Protein AF-A0A928VFX2-F1 (afdb_monomer)

Foldseek 3Di:
DDDDPLQVLLVVLVVVLCVVPVQKDWDFKDDDPQDIDTDIGGHDPVVVVVVVDPDDPDPDDDPPDDDDDDPPPSDPCVSVVVSQVSSQVVCVVVVNPVDDDDPDDDDDDQDDDVSVVVVNVCRVCCVVCQVVDPPPDDDPPPDD

Mean predicted aligned error: 11.27 Å

Secondary structure (DSSP, 8-state):
-PPPHHHHHHHHHHHHHHHH-TTEEEEEEEE-SS-EEEEEEE--HHHHHHTTS-------------SS-PPPTT-HHHHHHHHHHHHHHHHHTTT-TT----SS-------SHHHHHHHHHHHHHHHHHGGGSTT--PPP----

Sequence (144 aa):
MQYSAIGEIIADEWQRTAIVRPYVVLDEWVVMPNHFHAIVGIQNPVFDQFSRFPDDVETTQRVVSTGVSRLQPKSLGAIVGQFKSMCTKRIWAMDYHEFAWQSRFYDRIIPDRFAFDRIRQYIKTNPERWKTDKFFKMKPIQSN

Structure (mmCIF, N/CA/C/O backbone):
data_AF-A0A928VFX2-F1
#
_entry.id   AF-A0A928VFX2-F1
#
loop_
_atom_site.group_PDB
_atom_site.id
_atom_site.type_symbol
_atom_site.label_atom_id
_atom_site.label_alt_id
_atom_site.label_comp_id
_atom_site.label_asym_id
_atom_site.label_entity_id
_atom_site.label_seq_id
_atom_site.pdbx_PDB_ins_code
_atom_site.Cartn_x
_atom_site.Cartn_y
_atom_site.Cartn_z
_atom_site.occupancy
_atom_site.B_iso_or_equiv
_atom_site.auth_seq_id
_atom_site.auth_comp_id
_atom_site.auth_asym_id
_atom_site.auth_atom_id
_atom_site.pdbx_PDB_model_num
ATOM 1 N N . MET A 1 1 ? -5.427 -4.008 -18.178 1.00 53.94 1 MET A N 1
ATOM 2 C CA . MET A 1 1 ? -4.062 -3.484 -17.953 1.00 53.94 1 MET A CA 1
ATOM 3 C C . MET A 1 1 ? -3.198 -4.639 -17.496 1.00 53.94 1 MET A C 1
ATOM 5 O O . MET A 1 1 ? -3.666 -5.404 -16.668 1.00 53.94 1 MET A O 1
ATOM 9 N N . GLN A 1 2 ? -2.014 -4.806 -18.079 1.00 69.94 2 GLN A N 1
ATOM 10 C CA . GLN A 1 2 ? -1.056 -5.838 -17.679 1.00 69.94 2 GLN A CA 1
ATOM 11 C C . GLN A 1 2 ? -0.072 -5.208 -16.689 1.00 69.94 2 GLN A C 1
ATOM 13 O O . GLN A 1 2 ? 0.456 -4.129 -16.967 1.00 69.94 2 GLN A O 1
ATOM 18 N N . TYR A 1 3 ? 0.113 -5.823 -15.522 1.00 80.50 3 TYR A N 1
ATOM 19 C CA . TYR A 1 3 ? 1.106 -5.368 -14.552 1.00 80.50 3 TYR A CA 1
ATOM 20 C C . TYR A 1 3 ? 2.514 -5.770 -15.010 1.00 80.50 3 TYR A C 1
ATOM 22 O O . TYR A 1 3 ? 2.690 -6.719 -15.769 1.00 80.50 3 TYR A O 1
ATOM 30 N N . SER A 1 4 ? 3.527 -5.030 -14.557 1.00 90.31 4 SER A N 1
ATOM 31 C CA . SER A 1 4 ? 4.903 -5.533 -14.571 1.00 90.31 4 SER A CA 1
ATOM 32 C C . SER A 1 4 ? 5.078 -6.587 -13.474 1.00 90.31 4 SER A C 1
ATOM 34 O O . SER A 1 4 ? 4.286 -6.618 -12.534 1.00 90.31 4 SER A O 1
ATOM 36 N N . ALA A 1 5 ? 6.157 -7.373 -13.519 1.00 91.94 5 ALA A N 1
ATOM 37 C CA . ALA A 1 5 ? 6.480 -8.337 -12.458 1.00 91.94 5 ALA A CA 1
ATOM 38 C C . ALA A 1 5 ? 6.515 -7.689 -11.055 1.00 91.94 5 ALA A C 1
ATOM 40 O O . ALA A 1 5 ? 5.991 -8.233 -10.085 1.00 91.94 5 ALA A O 1
ATOM 41 N N . ILE A 1 6 ? 7.066 -6.472 -10.953 1.00 94.69 6 ILE A N 1
ATOM 42 C CA . ILE A 1 6 ? 7.049 -5.678 -9.714 1.00 94.69 6 ILE A CA 1
ATOM 43 C C . ILE A 1 6 ? 5.609 -5.343 -9.302 1.00 94.69 6 ILE A C 1
ATOM 45 O O . ILE A 1 6 ? 5.253 -5.456 -8.129 1.00 94.69 6 ILE A O 1
ATOM 49 N N . GLY A 1 7 ? 4.774 -4.929 -10.258 1.00 94.69 7 GLY A N 1
ATOM 50 C CA . GLY A 1 7 ? 3.379 -4.581 -10.001 1.00 94.69 7 GLY A CA 1
ATOM 51 C C . GLY A 1 7 ? 2.539 -5.767 -9.527 1.00 94.69 7 GLY A C 1
ATOM 52 O O . GLY A 1 7 ? 1.720 -5.596 -8.626 1.00 94.69 7 GLY A O 1
ATOM 53 N N . GLU A 1 8 ? 2.785 -6.961 -10.069 1.00 95.31 8 GLU A N 1
ATOM 54 C CA . GLU A 1 8 ? 2.147 -8.209 -9.630 1.00 95.31 8 GLU A CA 1
ATOM 55 C C . GLU A 1 8 ? 2.490 -8.521 -8.170 1.00 95.31 8 GLU A C 1
ATOM 57 O O . GLU A 1 8 ? 1.590 -8.757 -7.369 1.00 95.31 8 GLU A O 1
ATOM 62 N N . ILE A 1 9 ? 3.764 -8.403 -7.775 1.00 96.88 9 ILE A N 1
ATOM 63 C CA . ILE A 1 9 ? 4.167 -8.599 -6.372 1.00 96.88 9 ILE A CA 1
ATOM 64 C C . ILE A 1 9 ? 3.461 -7.610 -5.441 1.00 96.88 9 ILE A C 1
ATOM 66 O O . ILE A 1 9 ? 3.006 -7.994 -4.363 1.00 96.88 9 ILE A O 1
ATOM 70 N N . ILE A 1 10 ? 3.386 -6.335 -5.831 1.00 97.06 10 ILE A N 1
ATOM 71 C CA . ILE A 1 10 ? 2.724 -5.304 -5.022 1.00 97.06 10 ILE A CA 1
ATOM 72 C C . ILE A 1 10 ? 1.236 -5.639 -4.856 1.00 97.06 10 ILE A C 1
ATOM 74 O O . ILE A 1 10 ? 0.715 -5.546 -3.743 1.00 97.06 10 ILE A O 1
ATOM 78 N N . ALA A 1 11 ? 0.562 -6.051 -5.933 1.00 96.56 11 ALA A N 1
ATOM 79 C CA . ALA A 1 11 ? -0.841 -6.454 -5.898 1.00 96.56 11 ALA A CA 1
ATOM 80 C C . ALA A 1 11 ? -1.062 -7.685 -4.999 1.00 96.56 11 ALA A C 1
ATOM 82 O O . ALA A 1 11 ? -1.941 -7.660 -4.134 1.00 96.56 11 ALA A O 1
ATOM 83 N N . ASP A 1 12 ? -0.228 -8.716 -5.142 1.00 97.19 12 ASP A N 1
ATOM 84 C CA . ASP A 1 12 ? -0.277 -9.935 -4.331 1.00 97.19 12 ASP A CA 1
ATOM 85 C C . ASP A 1 12 ? -0.113 -9.637 -2.837 1.00 97.19 12 ASP A C 1
ATOM 87 O O . ASP A 1 12 ? -0.915 -10.067 -2.005 1.00 97.19 12 ASP A O 1
ATOM 91 N N . GLU A 1 13 ? 0.940 -8.901 -2.467 1.00 97.62 13 GLU A N 1
ATOM 92 C CA . GLU A 1 13 ? 1.229 -8.591 -1.064 1.00 97.62 13 GLU A CA 1
ATOM 93 C C . GLU A 1 13 ? 0.171 -7.663 -0.457 1.00 97.62 13 GLU A C 1
ATOM 95 O O . GLU A 1 13 ? -0.124 -7.744 0.744 1.00 97.62 13 GLU A O 1
ATOM 100 N N . TRP A 1 14 ? -0.450 -6.807 -1.274 1.00 97.38 14 TRP A N 1
ATOM 101 C CA . TRP A 1 14 ? -1.555 -5.984 -0.811 1.00 97.38 14 TRP A CA 1
ATOM 102 C C . TRP A 1 14 ? -2.766 -6.849 -0.479 1.00 97.38 14 TRP A C 1
ATOM 104 O O . TRP A 1 14 ?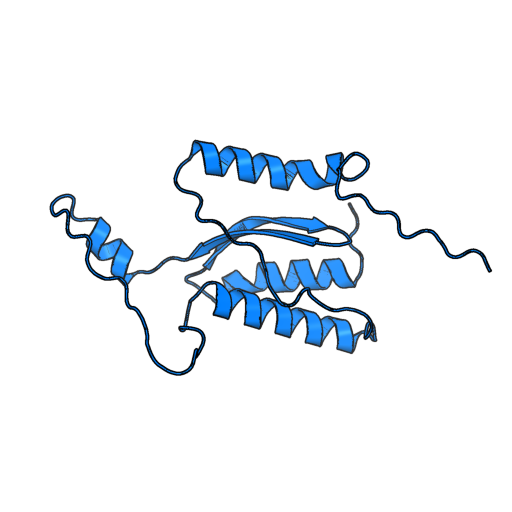 -3.274 -6.770 0.635 1.00 97.38 14 TRP A O 1
ATOM 114 N N . GLN A 1 15 ? -3.174 -7.756 -1.367 1.00 96.75 15 GLN A N 1
ATOM 115 C CA . GLN A 1 15 ? -4.284 -8.677 -1.092 1.00 96.75 15 GLN A CA 1
ATOM 116 C C . GLN A 1 15 ? -3.995 -9.579 0.116 1.00 96.75 15 GLN A C 1
ATOM 118 O O . GLN A 1 15 ? -4.839 -9.753 1.001 1.00 96.75 15 GLN A O 1
ATOM 123 N N . ARG A 1 16 ? -2.758 -10.077 0.226 1.00 96.31 16 ARG A N 1
ATOM 124 C CA . ARG A 1 16 ? -2.301 -10.882 1.365 1.00 96.31 16 ARG A CA 1
ATOM 125 C C . ARG A 1 16 ? -2.395 -10.139 2.697 1.00 96.31 16 ARG A C 1
ATOM 127 O O . ARG A 1 16 ? -2.533 -10.778 3.741 1.00 96.31 16 ARG A O 1
ATOM 134 N N . THR A 1 17 ? -2.356 -8.805 2.687 1.00 94.50 17 THR A N 1
ATOM 135 C CA . THR A 1 17 ? -2.440 -7.989 3.903 1.00 94.50 17 THR A CA 1
ATOM 136 C C . THR A 1 17 ? -3.713 -8.259 4.700 1.00 94.50 17 THR A C 1
ATOM 138 O O . THR A 1 17 ? -3.602 -8.363 5.921 1.00 94.50 17 THR A O 1
ATOM 141 N N . ALA A 1 18 ? -4.870 -8.434 4.051 1.00 91.81 18 ALA A N 1
ATOM 142 C CA . ALA A 1 18 ? -6.125 -8.774 4.735 1.00 91.81 18 ALA A CA 1
ATOM 143 C C . ALA A 1 18 ? -6.178 -10.231 5.211 1.00 91.81 18 ALA A C 1
ATOM 145 O O . ALA A 1 18 ? -6.737 -10.512 6.266 1.00 91.81 18 ALA A O 1
ATOM 146 N N . ILE A 1 19 ? -5.534 -11.153 4.489 1.00 92.31 19 ILE A N 1
ATOM 147 C CA . ILE A 1 19 ? -5.469 -12.570 4.881 1.00 92.31 19 ILE A CA 1
ATOM 148 C C . ILE A 1 19 ? -4.717 -12.721 6.208 1.00 92.31 19 ILE A C 1
ATOM 150 O O . ILE A 1 19 ? -5.153 -13.429 7.110 1.00 92.31 19 ILE A O 1
ATOM 154 N N . VAL A 1 20 ? -3.580 -12.034 6.344 1.00 93.12 20 VAL A N 1
ATOM 155 C CA . VAL A 1 20 ? -2.717 -12.156 7.532 1.00 93.12 20 VAL A CA 1
ATOM 156 C C . VAL A 1 20 ? -3.110 -11.204 8.665 1.00 93.12 20 VAL A C 1
ATOM 158 O O . VAL A 1 20 ? -2.549 -11.285 9.758 1.00 93.12 20 VAL A O 1
ATOM 161 N N . ARG A 1 21 ? -4.053 -10.281 8.428 1.00 91.25 21 ARG A N 1
ATOM 162 C CA . ARG A 1 21 ? -4.523 -9.298 9.417 1.00 91.25 21 ARG A CA 1
ATOM 163 C C . ARG A 1 21 ? -6.052 -9.256 9.407 1.00 91.25 21 ARG A C 1
ATOM 165 O O . ARG A 1 21 ? -6.618 -8.414 8.721 1.00 91.25 21 ARG A O 1
ATOM 172 N N . PRO A 1 22 ? -6.724 -10.079 10.232 1.00 89.25 22 PRO A N 1
ATOM 173 C CA . PRO A 1 22 ? -8.191 -10.151 10.264 1.00 89.25 22 PRO A CA 1
ATOM 174 C C . PRO A 1 22 ? -8.901 -8.827 10.597 1.00 89.25 22 PRO A C 1
ATOM 176 O O . PRO A 1 22 ? -10.085 -8.679 10.339 1.00 89.25 22 PRO A O 1
ATOM 179 N N . TYR A 1 23 ? -8.182 -7.865 11.181 1.00 89.38 23 TYR A N 1
ATOM 180 C CA . TYR A 1 23 ? -8.675 -6.523 11.508 1.00 89.38 23 TYR A CA 1
ATOM 181 C C . TYR A 1 23 ? -8.486 -5.505 10.368 1.00 89.38 23 TYR A C 1
ATOM 183 O O . TYR A 1 23 ? -8.731 -4.315 10.561 1.00 89.38 23 TYR A O 1
ATOM 191 N N . VAL A 1 24 ? -7.999 -5.941 9.205 1.00 93.94 24 VAL A N 1
ATOM 192 C CA . VAL A 1 24 ? -7.768 -5.100 8.031 1.00 93.94 24 VAL A CA 1
ATOM 193 C C . VAL A 1 24 ? -8.757 -5.471 6.936 1.00 93.94 24 VAL A C 1
ATOM 195 O O . VAL A 1 24 ? -8.793 -6.608 6.477 1.00 93.94 24 VAL A O 1
ATOM 198 N N . VAL A 1 25 ? -9.517 -4.479 6.481 1.00 94.31 25 VAL A N 1
ATOM 199 C CA . VAL A 1 25 ? -10.414 -4.585 5.328 1.00 94.31 25 VAL A CA 1
ATOM 200 C C . VAL A 1 25 ? -9.843 -3.747 4.194 1.00 94.31 25 VAL A C 1
ATOM 202 O O . VAL A 1 25 ? -9.520 -2.576 4.387 1.00 94.31 25 VAL A O 1
ATOM 205 N N . LEU A 1 26 ? -9.710 -4.340 3.011 1.00 95.88 26 LEU A N 1
ATOM 206 C CA . LEU A 1 26 ? -9.274 -3.628 1.810 1.00 95.88 26 LEU A CA 1
ATOM 207 C C . LEU A 1 26 ? -10.507 -3.152 1.043 1.00 95.88 26 LEU A C 1
ATOM 209 O O . LEU A 1 26 ? -11.443 -3.927 0.857 1.00 95.88 26 LEU A O 1
ATOM 213 N N . ASP A 1 27 ? -10.490 -1.903 0.588 1.00 95.06 27 ASP A N 1
ATOM 214 C CA . ASP A 1 27 ? -11.435 -1.402 -0.416 1.00 95.06 27 ASP A CA 1
ATOM 215 C C . ASP A 1 27 ? -10.646 -1.082 -1.700 1.00 95.06 27 ASP A C 1
ATOM 217 O O . ASP A 1 27 ? -9.681 -1.776 -1.996 1.00 95.06 27 ASP A O 1
ATOM 221 N N . GLU A 1 28 ? -11.025 -0.086 -2.491 1.00 95.69 28 GLU A N 1
ATOM 222 C CA . GLU A 1 28 ? -10.416 0.194 -3.791 1.00 95.69 28 GLU A CA 1
ATOM 223 C C . GLU A 1 28 ? -8.915 0.510 -3.692 1.00 95.69 28 GLU A C 1
ATOM 225 O O . GLU A 1 28 ? -8.471 1.308 -2.860 1.00 95.69 28 GLU A O 1
ATOM 230 N N . TRP A 1 29 ? -8.126 -0.099 -4.577 1.00 96.38 29 TRP A N 1
ATOM 231 C CA . TRP A 1 29 ? -6.685 0.101 -4.676 1.00 96.38 29 TRP A CA 1
ATOM 232 C C . TRP A 1 29 ? -6.212 -0.002 -6.124 1.00 96.38 29 TRP A C 1
ATOM 234 O O . TRP A 1 29 ? -6.871 -0.590 -6.977 1.00 96.38 29 TRP A O 1
ATOM 244 N N . VAL A 1 30 ? -5.049 0.579 -6.401 1.00 93.44 30 VAL A N 1
ATOM 245 C CA . VAL A 1 30 ? -4.434 0.584 -7.726 1.00 93.44 30 VAL A CA 1
ATOM 246 C C . VAL A 1 30 ? -2.915 0.604 -7.610 1.00 93.44 30 VAL A C 1
ATOM 248 O O . VAL A 1 30 ? -2.338 1.350 -6.813 1.00 93.44 30 VAL A O 1
ATOM 251 N N . VAL A 1 31 ? -2.266 -0.211 -8.440 1.00 93.00 31 VAL A N 1
ATOM 252 C CA . VAL A 1 31 ? -0.818 -0.182 -8.657 1.00 93.00 31 VAL A CA 1
ATOM 253 C C . VAL A 1 31 ? -0.545 0.575 -9.951 1.00 93.00 31 VAL A C 1
ATOM 255 O O . VAL A 1 31 ? -1.003 0.171 -11.019 1.00 93.00 31 VAL A O 1
ATOM 258 N N . MET A 1 32 ? 0.207 1.665 -9.849 1.00 88.75 32 MET A N 1
ATOM 259 C CA . MET A 1 32 ? 0.646 2.495 -10.967 1.00 88.75 32 MET A CA 1
ATOM 260 C C . MET A 1 32 ? 2.173 2.399 -11.106 1.00 88.75 32 MET A C 1
ATOM 262 O O . MET A 1 32 ? 2.853 2.055 -10.138 1.00 88.75 32 MET A O 1
ATOM 266 N N . PRO A 1 33 ? 2.762 2.735 -12.270 1.00 84.12 33 PRO A N 1
ATOM 267 C CA . PRO A 1 33 ? 4.201 2.561 -12.493 1.00 84.12 33 PRO A CA 1
ATOM 268 C C . PRO A 1 33 ? 5.116 3.263 -11.479 1.00 84.12 33 PRO A C 1
ATOM 270 O O . PRO A 1 33 ? 6.246 2.830 -11.280 1.00 84.12 33 PRO A O 1
ATOM 273 N N . ASN A 1 34 ? 4.661 4.354 -10.853 1.00 84.94 34 ASN A N 1
ATOM 274 C CA . ASN A 1 34 ? 5.457 5.120 -9.890 1.00 84.94 34 ASN A CA 1
ATOM 275 C C . ASN A 1 34 ? 4.816 5.273 -8.502 1.00 84.94 34 ASN A C 1
ATOM 277 O O . ASN A 1 34 ? 5.446 5.851 -7.616 1.00 84.94 34 ASN A O 1
ATOM 281 N N . HIS A 1 35 ? 3.586 4.799 -8.296 1.00 88.06 35 HIS A N 1
ATOM 282 C CA . HIS A 1 35 ? 2.897 4.944 -7.019 1.00 88.06 35 HIS A CA 1
ATOM 283 C C . HIS A 1 35 ? 1.840 3.860 -6.809 1.00 88.06 35 HIS A C 1
ATOM 285 O O . HIS A 1 35 ? 1.423 3.161 -7.726 1.00 88.06 35 HIS A O 1
ATOM 291 N N . PHE A 1 36 ? 1.397 3.743 -5.566 1.00 93.62 36 PHE A N 1
ATOM 292 C CA . PHE A 1 36 ? 0.351 2.831 -5.141 1.00 93.62 36 PHE A CA 1
ATOM 293 C C . PHE A 1 36 ? -0.673 3.624 -4.327 1.00 93.62 36 PHE A C 1
ATOM 295 O O . PHE A 1 36 ? -0.289 4.367 -3.420 1.00 93.62 36 PHE A O 1
ATOM 302 N N . HIS A 1 37 ? -1.956 3.481 -4.652 1.00 94.12 37 HIS A N 1
ATOM 303 C CA . HIS A 1 37 ? -3.052 4.057 -3.874 1.00 94.12 37 HIS A CA 1
ATOM 304 C C . HIS A 1 37 ? -3.963 2.950 -3.371 1.00 94.12 37 HIS A C 1
ATOM 306 O O . HIS A 1 37 ? -4.254 2.010 -4.103 1.00 94.12 37 HIS A O 1
ATOM 312 N N . ALA A 1 38 ? -4.443 3.090 -2.140 1.00 95.81 38 ALA A N 1
ATOM 313 C CA . ALA A 1 38 ? -5.415 2.177 -1.572 1.00 95.81 38 ALA A CA 1
ATOM 314 C C . ALA A 1 38 ? -6.272 2.855 -0.512 1.00 95.81 38 ALA A C 1
ATOM 316 O O . ALA A 1 38 ? -5.813 3.749 0.204 1.00 95.81 38 ALA A O 1
ATOM 317 N N . ILE A 1 39 ? -7.500 2.371 -0.388 1.00 95.62 39 ILE A N 1
ATOM 318 C CA . ILE A 1 39 ? -8.360 2.594 0.764 1.00 95.62 39 ILE A CA 1
ATOM 319 C C . ILE A 1 39 ? -8.262 1.359 1.661 1.00 95.62 39 ILE A C 1
ATOM 321 O O . ILE A 1 39 ? -8.409 0.223 1.205 1.00 95.62 39 ILE A O 1
ATOM 325 N N . VAL A 1 40 ? -8.006 1.584 2.949 1.00 95.38 40 VAL A N 1
ATOM 326 C CA . VAL A 1 40 ? -7.914 0.522 3.953 1.00 95.38 40 VAL A CA 1
ATOM 327 C C . VAL A 1 40 ? -8.740 0.882 5.183 1.00 95.38 40 VAL A C 1
ATOM 329 O O . VAL A 1 40 ? -8.629 1.982 5.722 1.00 95.38 40 VAL A O 1
ATOM 332 N N . GLY A 1 41 ? -9.568 -0.060 5.624 1.00 94.06 41 GLY A N 1
ATOM 333 C CA . GLY A 1 41 ? -10.270 -0.018 6.898 1.00 94.06 41 GLY A CA 1
ATOM 334 C C . GLY A 1 41 ? -9.486 -0.786 7.957 1.00 94.06 41 GLY A C 1
ATOM 335 O O . GLY A 1 41 ? -9.072 -1.921 7.724 1.00 94.06 41 GLY A O 1
ATOM 336 N N . ILE A 1 42 ? -9.288 -0.178 9.126 1.00 91.88 42 ILE A N 1
ATOM 337 C CA . ILE A 1 42 ? -8.674 -0.827 10.290 1.00 91.88 42 ILE A CA 1
ATOM 338 C C . ILE A 1 42 ? -9.744 -0.921 11.370 1.00 91.88 42 ILE A C 1
ATOM 340 O O . ILE A 1 42 ? -10.145 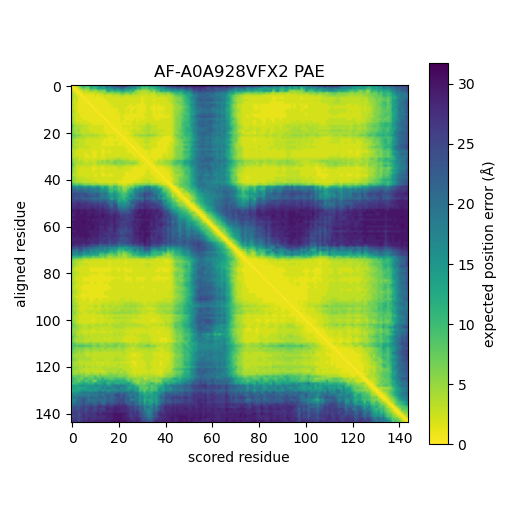0.089 11.945 1.00 91.88 42 ILE A O 1
ATOM 344 N N . GLN A 1 43 ? -10.215 -2.133 11.630 1.00 86.81 43 GLN A N 1
ATOM 345 C CA . GLN A 1 43 ? -11.233 -2.392 12.637 1.00 86.81 43 GLN A CA 1
ATOM 346 C C . GLN A 1 43 ? -10.569 -2.554 14.000 1.00 86.81 43 GLN A C 1
ATOM 348 O O . GLN A 1 43 ? -9.667 -3.376 14.176 1.00 86.81 43 GLN A O 1
ATOM 353 N N . ASN A 1 44 ? -11.017 -1.782 14.987 1.00 73.44 44 ASN A N 1
ATOM 354 C CA . ASN A 1 44 ? -10.624 -1.999 16.370 1.00 73.44 44 ASN A CA 1
ATOM 355 C C . ASN A 1 44 ? -11.830 -2.541 17.148 1.00 73.44 44 ASN A C 1
ATOM 357 O O . ASN A 1 44 ? -12.716 -1.754 17.480 1.00 73.44 44 ASN A O 1
ATOM 361 N N . PRO A 1 45 ? -11.873 -3.851 17.455 1.00 58.47 45 PRO A N 1
ATOM 362 C CA . PRO A 1 45 ? -13.036 -4.453 18.102 1.00 58.47 45 PRO A CA 1
ATOM 363 C C . PRO A 1 45 ? -13.324 -3.853 19.483 1.00 58.47 45 PRO A C 1
ATOM 365 O O . PRO A 1 45 ? -14.468 -3.878 19.918 1.00 58.47 45 PRO A O 1
ATOM 368 N N . VAL A 1 46 ? -12.317 -3.274 20.152 1.00 56.91 46 VAL A N 1
ATOM 369 C CA . VAL A 1 46 ? -12.513 -2.611 21.449 1.00 56.91 46 VAL A CA 1
ATOM 370 C C . VAL A 1 46 ? -13.293 -1.306 21.273 1.00 56.91 46 VAL A C 1
ATOM 372 O O . VAL A 1 46 ? -14.281 -1.104 21.961 1.00 56.91 46 VAL A O 1
ATOM 375 N N . PHE A 1 47 ? -12.918 -0.447 20.319 1.00 58.38 47 PHE A N 1
ATOM 376 C CA . PHE A 1 47 ? -13.621 0.827 20.086 1.00 58.38 47 PHE A CA 1
ATOM 377 C C . PHE A 1 47 ? -15.013 0.630 19.475 1.00 58.38 47 PHE A C 1
ATOM 379 O O . PHE A 1 47 ? -15.941 1.341 19.844 1.00 58.38 47 PHE A O 1
ATOM 386 N N . ASP A 1 48 ? -15.176 -0.359 18.594 1.0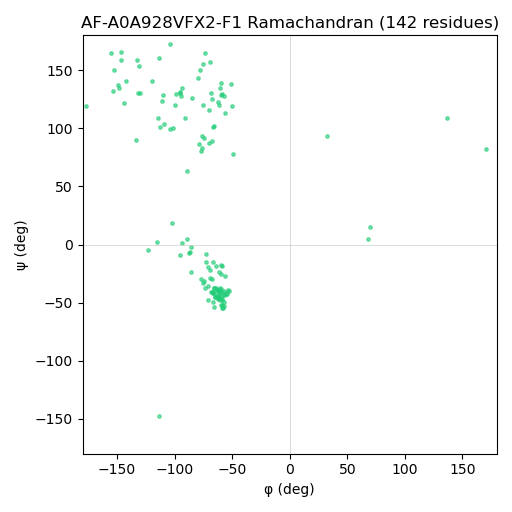0 56.62 48 ASP A N 1
ATOM 387 C CA . ASP A 1 48 ? -16.454 -0.620 17.919 1.00 56.62 48 ASP A CA 1
ATOM 388 C C . ASP A 1 48 ? -17.533 -1.159 18.885 1.00 56.62 48 ASP A C 1
ATOM 390 O O . ASP A 1 48 ? -18.729 -1.004 18.647 1.00 56.62 48 ASP A O 1
ATOM 394 N N . GLN A 1 49 ? -17.128 -1.741 20.024 1.00 51.28 49 GLN A N 1
ATOM 395 C CA . GLN A 1 49 ? -18.041 -2.093 21.119 1.00 51.28 49 GLN A CA 1
ATOM 396 C C . GLN A 1 49 ? -18.521 -0.870 21.912 1.00 51.28 49 GLN A C 1
ATOM 398 O O . GLN A 1 49 ? -19.693 -0.821 22.278 1.00 51.28 49 GLN A O 1
ATOM 403 N N . PHE A 1 50 ? -17.658 0.127 22.140 1.00 50.44 50 PHE A N 1
ATOM 404 C CA . PHE A 1 50 ? -18.030 1.354 22.858 1.00 50.44 50 PHE A CA 1
ATOM 405 C C . PHE A 1 50 ? -18.846 2.325 21.991 1.00 50.44 50 PHE A C 1
ATOM 407 O O . PHE A 1 50 ? -19.723 3.004 22.509 1.00 50.44 50 PHE A O 1
ATOM 414 N N . SER A 1 51 ? -18.651 2.347 20.666 1.00 53.34 51 SER A N 1
ATOM 415 C CA . SER A 1 51 ? -19.446 3.185 19.747 1.00 53.34 51 SER A CA 1
ATOM 416 C C . SER A 1 51 ? -20.889 2.703 19.520 1.00 53.34 51 SER A C 1
ATOM 418 O O . SER A 1 51 ? -21.670 3.405 18.882 1.00 53.34 51 SER A O 1
ATOM 420 N N . ARG A 1 52 ? -21.264 1.515 20.019 1.00 46.47 52 ARG A N 1
ATOM 421 C CA . ARG A 1 52 ? -22.635 0.970 19.932 1.00 46.47 52 ARG A CA 1
ATOM 422 C C . ARG A 1 52 ? -23.565 1.431 21.057 1.00 46.47 52 ARG A C 1
ATOM 424 O O . ARG A 1 52 ? -24.743 1.083 21.022 1.00 46.47 52 ARG A O 1
ATOM 431 N N . PHE A 1 53 ? -23.064 2.212 22.010 1.00 46.72 53 PHE A N 1
ATOM 432 C CA . PHE A 1 53 ? -23.874 2.890 23.016 1.00 46.72 53 PHE A CA 1
ATOM 433 C C . PHE A 1 53 ? -23.965 4.373 22.633 1.00 46.72 53 PHE A C 1
ATOM 435 O O . PHE A 1 53 ? -23.004 5.115 22.838 1.00 46.72 53 PHE A O 1
ATOM 442 N N . PRO A 1 54 ? -25.065 4.814 21.999 1.00 47.41 54 PRO A N 1
ATOM 443 C CA . PRO A 1 54 ? -25.274 6.221 21.720 1.00 47.41 54 PRO A CA 1
ATOM 444 C C . PRO A 1 54 ? -25.757 6.862 23.015 1.00 47.41 54 PRO A C 1
ATOM 446 O O . PRO A 1 54 ? -26.950 6.845 23.262 1.00 47.41 54 PRO A O 1
ATOM 449 N N . ASP A 1 55 ? -24.826 7.279 23.868 1.00 45.78 55 ASP A N 1
ATOM 450 C CA . ASP A 1 55 ? -24.978 8.342 24.871 1.00 45.78 55 ASP A CA 1
ATOM 451 C C . ASP A 1 55 ? -23.736 8.315 25.768 1.00 45.78 55 ASP A C 1
ATOM 453 O O . ASP A 1 55 ? -23.710 7.662 26.801 1.00 45.78 55 ASP A O 1
ATOM 457 N N . ASP A 1 56 ? -22.656 8.938 25.298 1.00 41.62 56 ASP A N 1
ATOM 458 C CA . ASP A 1 56 ? -21.849 9.843 26.120 1.00 41.62 56 ASP A CA 1
ATOM 459 C C . ASP A 1 56 ? -20.735 10.445 25.263 1.00 41.62 56 ASP A C 1
ATOM 461 O O . ASP A 1 56 ? -19.888 9.770 24.671 1.00 41.62 56 ASP A O 1
ATOM 465 N N . VAL A 1 57 ? -20.772 11.770 25.153 1.00 50.38 57 VAL A N 1
ATOM 466 C CA . VAL A 1 57 ? -19.771 12.567 24.453 1.00 50.38 57 VAL A CA 1
ATOM 467 C C . VAL A 1 57 ? -18.545 12.661 25.356 1.00 50.38 57 VAL A C 1
ATOM 469 O O . VAL A 1 57 ? -18.342 13.673 26.019 1.00 50.38 57 VAL A O 1
ATOM 472 N N . GLU A 1 58 ? -17.707 11.626 25.381 1.00 38.25 58 GLU A N 1
ATOM 473 C CA . GLU A 1 58 ? -16.398 11.710 26.029 1.00 38.25 58 GLU A CA 1
ATOM 474 C C . GLU A 1 58 ? -15.268 11.613 24.996 1.00 38.25 58 GLU A C 1
ATOM 476 O O . GLU A 1 58 ? -14.908 10.562 24.470 1.00 38.25 58 GLU A O 1
ATOM 481 N N . THR A 1 59 ? -14.704 12.779 24.665 1.00 45.66 59 THR A N 1
ATOM 482 C CA . THR A 1 59 ? -13.431 12.885 23.945 1.00 45.66 59 THR A CA 1
ATOM 483 C C . THR A 1 59 ? -12.296 12.578 24.923 1.00 45.66 59 THR A C 1
ATOM 485 O O . THR A 1 59 ? -11.667 13.475 25.477 1.00 45.66 59 THR A O 1
ATOM 488 N N . THR A 1 60 ? -12.014 11.299 25.131 1.00 42.28 60 THR A N 1
ATOM 489 C CA . THR A 1 60 ? -10.898 10.789 25.942 1.00 42.28 60 THR A CA 1
ATOM 490 C C . THR A 1 60 ? -10.397 9.520 25.232 1.00 42.28 60 THR A C 1
ATOM 492 O O . THR A 1 60 ? -11.158 8.618 24.937 1.00 42.28 60 THR A O 1
ATOM 495 N N . GLN A 1 61 ? -9.151 9.344 24.799 1.00 37.53 61 GLN A N 1
ATOM 496 C CA . GLN A 1 61 ? -7.875 9.948 25.141 1.00 37.53 61 GLN A CA 1
ATOM 497 C C . GLN A 1 61 ? -6.990 9.961 23.883 1.00 37.53 61 GLN A C 1
ATOM 499 O O . GLN A 1 61 ? -6.820 8.941 23.210 1.00 37.53 61 GLN A O 1
ATOM 504 N N . ARG A 1 62 ? -6.320 11.085 23.604 1.00 37.56 62 ARG A N 1
ATOM 505 C CA . ARG A 1 62 ? -5.069 11.036 22.837 1.00 37.56 62 ARG A CA 1
ATOM 506 C C . ARG A 1 62 ? -4.055 10.287 23.695 1.00 37.56 62 ARG A C 1
ATOM 508 O O . ARG A 1 62 ? -3.484 10.868 24.613 1.00 37.56 62 ARG A O 1
ATOM 515 N N . VAL A 1 63 ? -3.812 9.016 23.390 1.00 36.03 63 VAL A N 1
ATOM 516 C CA . VAL A 1 63 ? -2.642 8.304 23.910 1.00 36.03 63 VAL A CA 1
ATOM 517 C C . VAL A 1 63 ? -1.416 8.902 23.223 1.00 36.03 63 VAL A C 1
ATOM 519 O O . VAL A 1 63 ? -0.988 8.467 22.154 1.00 36.03 63 VAL A O 1
ATOM 522 N N . VAL A 1 64 ? -0.878 9.971 23.808 1.00 37.22 64 VAL A N 1
ATOM 523 C CA . VAL A 1 64 ? 0.436 10.501 23.449 1.00 37.22 64 VAL A CA 1
ATOM 524 C C . VAL A 1 64 ? 1.454 9.558 24.077 1.00 37.22 64 VAL A C 1
ATOM 526 O O . VAL A 1 64 ? 1.796 9.685 25.247 1.00 37.22 64 VAL A O 1
ATOM 529 N N . SER A 1 65 ? 1.908 8.562 23.318 1.00 38.88 65 SER A N 1
ATOM 530 C CA . SER A 1 65 ? 2.992 7.694 23.775 1.00 38.88 65 SER A CA 1
ATOM 531 C C . SER A 1 65 ? 4.310 8.466 23.680 1.00 38.88 65 SER A C 1
ATOM 533 O O . SER A 1 65 ? 4.972 8.474 22.643 1.00 38.88 65 SER A O 1
ATOM 535 N N . THR A 1 66 ? 4.693 9.142 24.761 1.00 41.03 66 THR A N 1
ATOM 536 C CA . THR A 1 66 ? 6.070 9.589 24.983 1.00 41.03 66 THR A CA 1
ATOM 537 C C . THR A 1 66 ? 6.945 8.368 25.254 1.00 41.03 66 THR A C 1
ATOM 539 O O . THR A 1 66 ? 6.758 7.685 26.257 1.00 41.03 66 THR A O 1
ATOM 542 N N . GLY A 1 67 ? 7.900 8.092 24.365 1.00 38.00 67 GLY A N 1
ATOM 543 C CA . GLY A 1 67 ? 8.941 7.083 24.580 1.00 38.00 67 GLY A CA 1
ATOM 544 C C . GLY A 1 67 ? 9.186 6.224 23.345 1.00 38.00 67 GLY A C 1
ATOM 545 O O . GLY A 1 67 ? 8.333 5.425 22.985 1.00 38.00 67 GLY A O 1
ATOM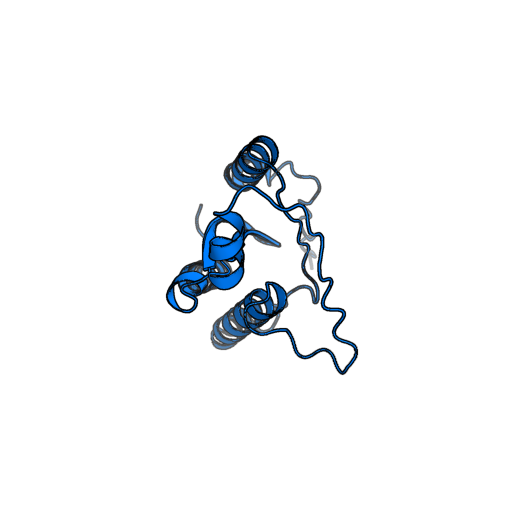 546 N N . VAL A 1 68 ? 10.346 6.432 22.705 1.00 41.81 68 VAL A N 1
ATOM 547 C CA . VAL A 1 68 ? 10.977 5.620 21.641 1.00 41.81 68 VAL A CA 1
ATOM 548 C C . VAL A 1 68 ? 9.971 4.931 20.710 1.00 41.81 68 VAL A C 1
ATOM 550 O O . VAL A 1 68 ? 9.522 3.829 21.005 1.00 41.81 68 VAL A O 1
ATOM 553 N N . SER A 1 69 ? 9.641 5.589 19.590 1.00 47.09 69 SER A N 1
ATOM 554 C CA . SER A 1 69 ? 8.617 5.211 18.595 1.00 47.09 69 SER A CA 1
ATOM 555 C C . SER A 1 69 ? 8.710 3.751 18.121 1.00 47.09 69 SER A C 1
ATOM 557 O O . SER A 1 69 ? 9.204 3.440 17.037 1.00 47.09 69 SER A O 1
ATOM 559 N N . ARG A 1 70 ? 8.221 2.822 18.941 1.00 56.47 70 ARG A N 1
ATOM 560 C CA . ARG A 1 70 ? 7.836 1.487 18.509 1.00 56.47 70 ARG A CA 1
ATOM 561 C C . ARG A 1 70 ? 6.511 1.676 17.793 1.00 56.47 70 ARG A C 1
ATOM 563 O O . ARG A 1 70 ? 5.562 2.198 18.379 1.00 56.47 70 ARG A O 1
ATOM 570 N N . LEU A 1 71 ? 6.465 1.302 16.514 1.00 58.94 71 LEU A N 1
ATOM 571 C CA . LEU A 1 71 ? 5.220 1.289 15.752 1.00 58.94 71 LEU A CA 1
ATOM 572 C C . LEU A 1 71 ? 4.175 0.539 16.575 1.00 58.94 71 LEU A C 1
ATOM 574 O O . LEU A 1 71 ? 4.376 -0.626 16.919 1.00 58.94 71 LEU A O 1
ATOM 578 N N . GLN A 1 72 ? 3.088 1.228 16.917 1.00 68.75 72 GLN A N 1
ATOM 579 C CA . GLN A 1 72 ? 2.036 0.634 17.730 1.00 68.75 72 GLN A CA 1
ATOM 580 C C . GLN A 1 72 ? 1.499 -0.600 16.991 1.00 68.75 72 GLN A C 1
ATOM 582 O O . GLN A 1 72 ? 1.204 -0.498 15.788 1.00 68.75 72 GLN A O 1
ATOM 587 N N . PRO A 1 73 ? 1.399 -1.771 17.647 1.00 67.19 73 PRO A N 1
ATOM 588 C CA . PRO A 1 73 ? 0.817 -2.953 17.030 1.00 67.19 73 PRO A CA 1
ATOM 589 C C . PRO A 1 73 ? -0.552 -2.619 16.432 1.00 67.19 73 PRO A C 1
ATOM 591 O O . PRO A 1 73 ? -1.334 -1.892 17.038 1.00 67.19 73 PRO A O 1
ATOM 594 N N . LYS A 1 74 ? -0.834 -3.138 15.231 1.00 81.88 74 LYS A N 1
ATOM 595 C CA . LYS A 1 74 ? -2.080 -2.892 14.474 1.00 81.88 74 LYS A CA 1
ATOM 596 C C . LYS A 1 74 ? -2.284 -1.457 13.952 1.00 81.88 74 LYS A C 1
ATOM 598 O O . LYS A 1 74 ? -3.314 -1.188 13.343 1.00 81.88 74 LYS A O 1
ATOM 603 N N . SER A 1 75 ? -1.319 -0.548 14.119 1.00 88.88 75 SER A N 1
ATOM 604 C CA . SER A 1 75 ? -1.373 0.782 13.490 1.00 88.88 75 SER A CA 1
ATOM 605 C C . SER A 1 75 ? -1.208 0.722 11.967 1.00 88.88 75 SER A C 1
ATOM 607 O O . SER A 1 75 ? -0.568 -0.190 11.434 1.00 88.88 75 SER A O 1
ATOM 609 N N . LEU A 1 76 ? -1.699 1.753 11.265 1.00 91.69 76 LEU A N 1
ATOM 610 C CA . LEU A 1 76 ? -1.489 1.916 9.822 1.00 91.69 76 LEU A CA 1
ATOM 611 C C . LEU A 1 76 ? 0.003 1.872 9.454 1.00 91.69 76 LEU A C 1
ATOM 613 O O . LEU A 1 76 ? 0.390 1.179 8.516 1.00 91.69 76 LEU A O 1
ATOM 617 N N . GLY A 1 77 ? 0.859 2.537 10.237 1.00 91.88 77 GLY A N 1
ATOM 618 C CA . GLY A 1 77 ? 2.307 2.525 10.020 1.00 91.88 77 GLY A CA 1
ATOM 619 C C . GLY A 1 77 ? 2.924 1.127 10.130 1.00 91.88 77 GLY A C 1
ATOM 620 O O . GLY A 1 77 ? 3.764 0.765 9.308 1.00 91.88 77 GLY A O 1
ATOM 621 N N . ALA A 1 78 ? 2.477 0.308 11.089 1.00 90.69 78 ALA A N 1
ATOM 622 C CA . ALA A 1 78 ? 2.929 -1.079 11.219 1.00 90.69 78 ALA A CA 1
ATOM 623 C C . ALA A 1 78 ? 2.495 -1.950 10.028 1.00 90.69 78 ALA A C 1
ATOM 625 O O . ALA A 1 78 ? 3.266 -2.806 9.588 1.00 90.69 78 ALA A O 1
ATOM 626 N N . ILE A 1 79 ? 1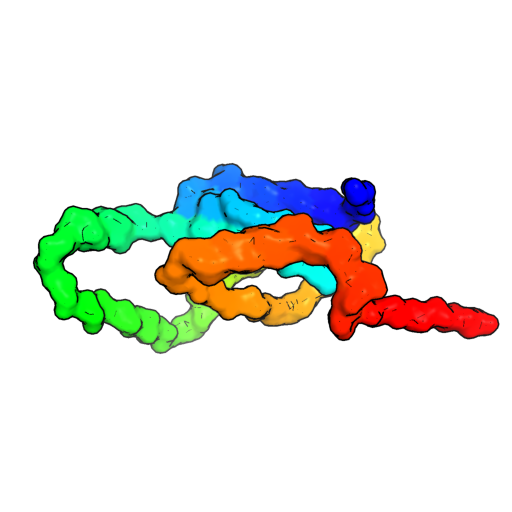.285 -1.731 9.505 1.00 94.19 79 ILE A N 1
ATOM 627 C CA . ILE A 1 79 ? 0.764 -2.433 8.324 1.00 94.19 79 ILE A CA 1
ATOM 628 C C . ILE A 1 79 ? 1.582 -2.052 7.086 1.00 94.19 79 ILE A C 1
ATOM 630 O O . ILE A 1 79 ? 2.137 -2.932 6.429 1.00 94.19 79 ILE A O 1
ATOM 634 N N . VAL A 1 80 ? 1.719 -0.751 6.808 1.00 95.75 80 VAL A N 1
ATOM 635 C CA . VAL A 1 80 ? 2.448 -0.241 5.634 1.00 95.75 80 VAL A CA 1
ATOM 636 C C . VAL A 1 80 ? 3.929 -0.616 5.692 1.00 95.75 80 VAL A C 1
ATOM 638 O O . VAL A 1 80 ? 4.502 -0.987 4.672 1.00 95.75 80 VAL A O 1
ATOM 641 N N . GLY A 1 81 ? 4.551 -0.570 6.873 1.00 94.69 81 GLY A N 1
ATOM 642 C CA . GLY A 1 81 ? 5.946 -0.975 7.053 1.00 94.69 81 GLY A CA 1
ATOM 643 C C . GLY A 1 81 ? 6.182 -2.444 6.694 1.00 94.69 81 GLY A C 1
ATOM 644 O O . GLY A 1 81 ? 7.090 -2.754 5.923 1.00 94.69 81 GLY A O 1
ATOM 645 N N . GLN A 1 82 ? 5.331 -3.346 7.191 1.00 94.75 82 GLN A N 1
ATOM 646 C CA . GLN A 1 82 ? 5.416 -4.772 6.859 1.00 94.75 82 GLN A CA 1
ATOM 647 C C . GLN A 1 82 ? 5.115 -5.036 5.382 1.00 94.75 82 GLN A C 1
ATOM 649 O O . GLN A 1 82 ? 5.835 -5.800 4.747 1.00 94.75 82 GLN A O 1
ATOM 654 N N . PHE A 1 83 ? 4.094 -4.380 4.827 1.00 97.25 83 PHE A N 1
ATOM 655 C CA . PHE A 1 83 ? 3.753 -4.473 3.408 1.00 97.25 83 PHE A CA 1
ATOM 656 C C . PHE A 1 83 ? 4.933 -4.069 2.511 1.00 97.25 83 PHE A C 1
ATOM 658 O O . PHE A 1 83 ? 5.369 -4.861 1.675 1.00 97.25 83 PHE A O 1
ATOM 665 N N . LYS A 1 84 ? 5.520 -2.883 2.740 1.00 96.69 84 LYS A N 1
ATOM 666 C CA . LYS A 1 84 ? 6.694 -2.408 1.992 1.00 96.69 84 LYS A CA 1
ATOM 667 C C . LYS A 1 84 ? 7.873 -3.374 2.122 1.00 96.69 84 LYS A C 1
ATOM 669 O O . LYS A 1 84 ? 8.508 -3.681 1.118 1.00 96.69 84 LYS A O 1
ATOM 674 N N . SER A 1 85 ? 8.128 -3.881 3.331 1.00 97.06 85 SER A N 1
ATOM 675 C CA . SER A 1 85 ? 9.213 -4.831 3.602 1.00 97.06 85 SER A CA 1
ATOM 676 C C . SER A 1 85 ? 9.046 -6.150 2.839 1.00 97.06 85 SER A C 1
ATOM 678 O O . SER A 1 85 ? 10.001 -6.608 2.211 1.00 97.06 85 SER A O 1
ATOM 680 N N . MET A 1 86 ? 7.845 -6.740 2.839 1.00 97.38 86 MET A N 1
ATOM 681 C CA . MET A 1 86 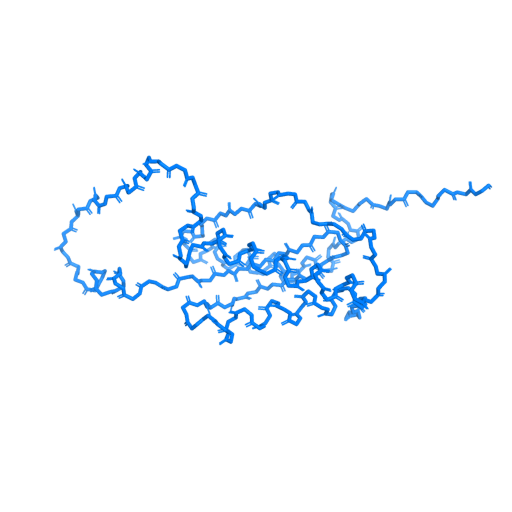? 7.581 -7.986 2.108 1.00 97.38 86 MET A CA 1
ATOM 682 C C . MET A 1 86 ? 7.677 -7.792 0.594 1.00 97.38 86 MET A C 1
ATOM 684 O O . MET A 1 86 ? 8.290 -8.622 -0.079 1.00 97.38 86 MET A O 1
ATOM 688 N N . CYS A 1 87 ? 7.164 -6.670 0.074 1.00 97.38 87 CYS A N 1
ATOM 689 C CA . CYS A 1 87 ? 7.324 -6.313 -1.335 1.00 97.38 87 CYS A CA 1
ATOM 690 C C . CYS A 1 87 ? 8.806 -6.219 -1.705 1.00 97.38 87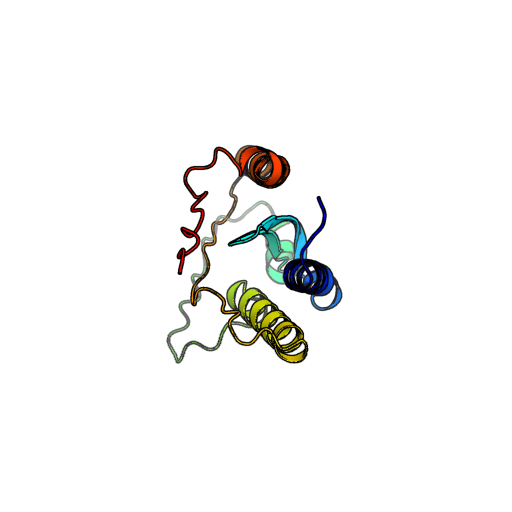 CYS A C 1
ATOM 692 O O . CYS A 1 87 ? 9.251 -6.923 -2.604 1.00 97.38 87 CYS A O 1
ATOM 694 N N . THR A 1 88 ? 9.587 -5.408 -0.982 1.00 97.69 88 THR A N 1
ATOM 695 C CA . THR A 1 88 ? 11.024 -5.233 -1.246 1.00 97.69 88 THR A CA 1
ATOM 696 C C . THR A 1 88 ? 11.760 -6.568 -1.220 1.00 97.69 88 THR A C 1
ATOM 698 O O . THR A 1 88 ? 12.531 -6.848 -2.129 1.00 97.69 88 THR A O 1
ATOM 701 N N . LYS A 1 89 ? 11.469 -7.434 -0.241 1.00 97.69 89 LYS A N 1
ATOM 702 C CA . LYS A 1 89 ? 12.079 -8.766 -0.158 1.00 97.69 89 LYS A CA 1
ATOM 703 C C . LYS A 1 89 ? 11.794 -9.618 -1.401 1.00 97.69 89 LYS A C 1
ATOM 705 O O . LYS A 1 89 ? 12.719 -10.220 -1.935 1.00 97.69 89 LYS A O 1
ATOM 710 N N . ARG A 1 90 ? 10.535 -9.690 -1.852 1.00 97.94 90 ARG A N 1
ATOM 711 C CA . ARG A 1 90 ? 10.153 -10.472 -3.044 1.00 97.94 90 ARG A CA 1
ATOM 712 C C . ARG A 1 90 ? 10.711 -9.871 -4.333 1.00 97.94 90 ARG A C 1
ATOM 714 O O . ARG A 1 90 ? 11.192 -10.613 -5.177 1.00 97.94 90 ARG A O 1
ATOM 721 N N . ILE A 1 91 ? 10.683 -8.546 -4.458 1.00 97.62 91 ILE A N 1
ATOM 722 C CA . ILE A 1 91 ? 11.173 -7.825 -5.639 1.00 97.62 91 ILE A CA 1
ATOM 723 C C . ILE A 1 91 ? 12.688 -8.005 -5.789 1.00 97.62 91 ILE A C 1
ATOM 725 O O . ILE A 1 91 ? 13.163 -8.340 -6.869 1.00 97.62 91 ILE A O 1
ATOM 729 N N . TRP A 1 92 ? 13.449 -7.877 -4.700 1.00 97.31 92 TRP A N 1
ATOM 730 C CA . TRP A 1 92 ? 14.899 -8.092 -4.725 1.00 97.31 92 TRP A CA 1
ATOM 731 C C . TRP A 1 92 ? 15.287 -9.553 -4.952 1.00 97.31 92 TRP A C 1
ATOM 733 O O . TRP A 1 92 ? 16.330 -9.816 -5.534 1.00 97.31 92 TRP A O 1
ATOM 743 N N . ALA A 1 93 ? 14.455 -10.513 -4.540 1.00 97.38 93 ALA A N 1
ATOM 744 C CA . ALA A 1 93 ? 14.673 -11.923 -4.872 1.00 97.38 93 ALA A CA 1
ATOM 745 C C . ALA A 1 93 ? 14.530 -12.215 -6.380 1.00 97.38 93 ALA A C 1
ATOM 747 O O . ALA A 1 93 ? 14.947 -13.276 -6.832 1.00 97.38 93 ALA A O 1
ATOM 748 N N . MET A 1 94 ? 13.951 -11.284 -7.144 1.00 96.00 94 MET A N 1
ATOM 749 C CA . MET A 1 94 ? 13.855 -11.321 -8.604 1.00 96.00 94 MET A CA 1
ATOM 750 C C . MET A 1 94 ? 14.881 -10.402 -9.291 1.00 96.00 94 MET A C 1
ATOM 752 O O . MET A 1 94 ? 14.688 -10.062 -10.453 1.00 96.00 94 MET A O 1
ATOM 756 N N . ASP A 1 95 ? 15.942 -9.996 -8.583 1.00 96.00 95 ASP A N 1
ATOM 757 C CA . ASP A 1 95 ? 17.066 -9.196 -9.105 1.00 96.00 95 ASP A CA 1
ATOM 758 C C . ASP A 1 95 ? 16.732 -7.728 -9.463 1.00 96.00 95 ASP A C 1
ATOM 760 O O . ASP A 1 95 ? 17.520 -7.024 -10.086 1.00 96.00 95 ASP A O 1
ATOM 764 N N . TYR A 1 96 ? 15.585 -7.208 -9.010 1.00 95.06 96 TYR A N 1
ATOM 765 C CA . TYR A 1 96 ? 15.211 -5.790 -9.162 1.00 95.06 96 TYR A CA 1
ATOM 766 C C . TYR A 1 96 ? 15.720 -4.937 -7.986 1.00 95.06 96 TYR A C 1
ATOM 768 O O . TYR A 1 96 ? 14.943 -4.401 -7.184 1.00 95.06 96 TYR A O 1
ATOM 776 N N . HIS A 1 97 ? 17.039 -4.850 -7.824 1.00 94.12 97 HIS A N 1
ATOM 777 C CA . HIS A 1 97 ? 17.685 -4.176 -6.689 1.00 94.12 97 HIS A CA 1
ATOM 778 C C . HIS A 1 97 ? 17.569 -2.645 -6.706 1.00 94.12 97 HIS A C 1
ATOM 780 O O . HIS A 1 97 ? 17.694 -1.997 -5.667 1.00 94.12 97 HIS A O 1
ATOM 786 N N . GLU A 1 98 ? 17.281 -2.057 -7.864 1.00 93.75 98 GLU A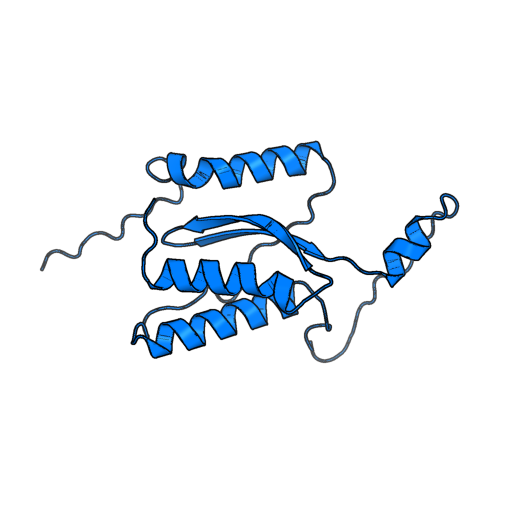 N 1
ATOM 787 C CA . GLU A 1 98 ? 17.020 -0.630 -8.036 1.00 93.75 98 GLU A CA 1
ATOM 788 C C . GLU A 1 98 ? 15.661 -0.192 -7.474 1.00 93.75 98 GLU A C 1
ATOM 790 O O . GLU A 1 98 ? 15.413 1.004 -7.292 1.00 93.75 98 GLU A O 1
ATOM 795 N N . PHE A 1 99 ? 14.767 -1.144 -7.194 1.00 94.50 99 PHE A N 1
ATOM 796 C CA . PHE A 1 99 ? 13.469 -0.837 -6.623 1.00 94.50 99 PHE A CA 1
ATOM 797 C C . PHE A 1 99 ? 13.609 -0.308 -5.193 1.00 94.50 99 PHE A C 1
ATOM 799 O O . PHE A 1 99 ? 14.130 -0.980 -4.297 1.00 94.50 99 PHE A O 1
ATOM 806 N N . ALA A 1 100 ? 13.037 0.871 -4.957 1.00 94.12 100 ALA A N 1
ATOM 807 C CA . ALA A 1 100 ? 12.948 1.472 -3.639 1.00 94.12 100 ALA A CA 1
ATOM 808 C C . ALA A 1 100 ? 11.607 2.183 -3.445 1.00 94.12 100 ALA A C 1
ATOM 810 O O . ALA A 1 100 ? 11.104 2.886 -4.324 1.00 94.12 100 ALA A O 1
ATOM 811 N N . TRP A 1 101 ? 11.052 2.047 -2.243 1.00 95.50 101 TRP A N 1
ATOM 812 C CA . TRP A 1 101 ? 9.918 2.853 -1.812 1.00 95.50 101 TRP A CA 1
ATOM 813 C C . TRP A 1 101 ? 10.375 4.253 -1.408 1.00 95.50 101 TRP A C 1
ATOM 815 O O . TRP A 1 101 ? 11.440 4.429 -0.819 1.00 95.50 101 TRP A O 1
ATOM 825 N N . GLN A 1 102 ? 9.503 5.246 -1.583 1.00 92.88 102 GLN A N 1
ATOM 826 C CA . GLN A 1 102 ? 9.634 6.490 -0.824 1.00 92.88 102 GLN A CA 1
ATOM 827 C C . GLN A 1 102 ? 9.555 6.187 0.684 1.00 92.88 102 GLN A C 1
ATOM 829 O O . GLN A 1 102 ? 8.728 5.373 1.120 1.00 92.88 102 GLN A O 1
ATOM 834 N N . SER A 1 103 ? 10.404 6.842 1.486 1.00 87.25 103 SER A N 1
ATOM 835 C CA . SER A 1 103 ? 10.561 6.544 2.920 1.00 87.25 103 SER A CA 1
ATOM 836 C C . SER A 1 103 ? 9.266 6.736 3.710 1.00 87.25 103 SER A C 1
ATOM 838 O O . SER A 1 103 ? 8.954 5.957 4.606 1.00 87.25 103 SER A O 1
ATOM 840 N N . ARG A 1 104 ? 8.483 7.761 3.358 1.00 91.94 104 ARG A N 1
ATOM 841 C CA . ARG A 1 104 ? 7.178 8.058 3.963 1.00 91.94 104 ARG A CA 1
ATOM 842 C C . ARG A 1 104 ? 6.040 7.633 3.036 1.00 91.94 104 ARG A C 1
ATOM 844 O O . ARG A 1 104 ? 6.259 7.195 1.908 1.00 91.94 104 ARG A O 1
ATOM 851 N N . PHE A 1 105 ? 4.820 7.703 3.541 1.00 94.00 105 PHE A N 1
ATOM 852 C CA . PHE A 1 105 ? 3.599 7.552 2.761 1.00 94.00 105 PHE A CA 1
ATOM 853 C C . PHE A 1 105 ? 2.644 8.683 3.140 1.00 94.00 105 PHE A C 1
ATOM 855 O O . PHE A 1 105 ? 2.810 9.306 4.187 1.00 94.00 105 PHE A O 1
ATOM 862 N N . TYR A 1 106 ? 1.694 8.969 2.257 1.00 93.69 106 TYR A N 1
ATOM 863 C CA . TYR A 1 106 ? 0.606 9.892 2.537 1.00 93.69 106 TYR A CA 1
ATOM 864 C C . TYR A 1 106 ? -0.600 9.094 3.018 1.00 93.69 106 TYR A C 1
ATOM 866 O O . TYR A 1 106 ? -1.001 8.132 2.362 1.00 93.69 106 TYR A O 1
ATOM 874 N N . ASP A 1 107 ? -1.185 9.513 4.130 1.00 92.19 107 ASP A N 1
ATOM 875 C CA . ASP A 1 107 ? -2.436 8.982 4.645 1.00 92.19 107 ASP A CA 1
ATOM 876 C C . ASP A 1 107 ? -3.404 10.108 5.001 1.00 92.19 107 ASP A C 1
ATOM 878 O O . ASP A 1 107 ? -3.023 11.252 5.262 1.00 92.19 107 ASP A O 1
ATOM 882 N N . ARG A 1 108 ? -4.692 9.776 4.952 1.00 93.06 108 ARG A N 1
ATOM 883 C CA . ARG A 1 108 ? -5.779 10.673 5.322 1.00 93.06 108 ARG A CA 1
ATOM 884 C C . ARG A 1 108 ? -6.978 9.850 5.770 1.00 93.06 108 ARG A C 1
ATOM 886 O O . ARG A 1 108 ? -7.402 8.943 5.059 1.00 93.06 108 ARG A O 1
ATOM 893 N N . ILE A 1 109 ? -7.563 10.222 6.907 1.00 92.88 109 ILE A N 1
ATOM 894 C CA . ILE A 1 109 ? -8.841 9.667 7.365 1.00 92.88 109 ILE A CA 1
ATOM 895 C C . ILE A 1 109 ? -9.950 10.148 6.425 1.00 92.88 109 ILE A C 1
ATOM 897 O O . ILE A 1 109 ? -10.051 11.343 6.131 1.00 92.88 109 ILE A O 1
ATOM 901 N N . ILE A 1 110 ? -10.771 9.212 5.956 1.00 91.19 110 ILE A N 1
ATOM 902 C CA . ILE A 1 110 ? -11.951 9.490 5.138 1.00 91.19 110 ILE A CA 1
ATOM 903 C C . ILE A 1 110 ? -13.136 9.657 6.099 1.00 91.19 110 ILE A C 1
ATOM 905 O O . ILE A 1 110 ? -13.527 8.675 6.725 1.00 91.19 110 ILE A O 1
ATOM 909 N N . PRO A 1 111 ? -13.668 10.879 6.276 1.00 85.25 111 PRO A N 1
ATOM 910 C CA . PRO A 1 111 ? -14.577 11.169 7.384 1.00 85.25 111 PRO A CA 1
ATOM 911 C C . PRO A 1 111 ? -16.043 10.841 7.084 1.00 85.25 111 PRO A C 1
ATOM 913 O O . PRO A 1 111 ? -16.823 10.650 8.009 1.00 85.25 111 PRO A O 1
ATOM 916 N N . ASP A 1 112 ? -16.432 10.803 5.809 1.00 91.56 112 ASP A N 1
ATOM 917 C CA . ASP A 1 112 ? -17.826 10.675 5.401 1.00 91.56 112 ASP A CA 1
ATOM 918 C C . ASP A 1 112 ? -17.979 9.872 4.102 1.00 91.56 112 ASP A C 1
ATOM 920 O O . ASP A 1 112 ? -17.019 9.629 3.358 1.00 91.56 112 ASP A O 1
ATOM 924 N N . ARG A 1 113 ? -19.222 9.468 3.828 1.00 90.56 113 ARG A N 1
ATOM 925 C CA . ARG A 1 113 ? -19.566 8.623 2.685 1.00 90.56 113 ARG A CA 1
ATOM 926 C C . ARG A 1 113 ? -19.329 9.307 1.334 1.00 90.56 113 ARG A C 1
ATOM 928 O O . ARG A 1 113 ? -18.858 8.648 0.412 1.00 90.56 113 ARG A O 1
ATOM 935 N N . PHE A 1 114 ? -19.585 10.609 1.211 1.00 90.94 114 PHE A N 1
ATOM 936 C CA . PHE A 1 114 ? -19.347 11.338 -0.039 1.00 90.94 114 PHE A CA 1
ATOM 937 C C . PHE A 1 114 ? -17.852 11.425 -0.350 1.00 90.94 114 PHE A C 1
ATOM 939 O O . PHE A 1 114 ? -17.430 11.249 -1.495 1.00 90.94 114 PHE A O 1
ATOM 946 N N . ALA A 1 115 ? -17.026 11.674 0.669 1.00 88.62 115 ALA A N 1
ATOM 947 C CA . ALA A 1 115 ? -15.579 11.643 0.530 1.00 88.62 115 ALA A CA 1
ATOM 948 C C . ALA A 1 115 ? -15.081 10.248 0.138 1.00 88.62 115 ALA A C 1
ATOM 950 O O . ALA A 1 115 ? -14.230 10.150 -0.749 1.00 88.62 115 ALA A O 1
ATOM 951 N N . PHE A 1 116 ? -15.635 9.199 0.746 1.00 92.06 116 PHE A N 1
ATOM 952 C CA . PHE A 1 116 ? -15.328 7.811 0.419 1.00 92.06 116 PHE A CA 1
ATOM 953 C C . PHE A 1 116 ? -15.636 7.480 -1.043 1.00 92.06 116 PHE A C 1
ATOM 955 O O . PHE A 1 116 ? -14.728 7.087 -1.774 1.00 92.06 116 PHE A O 1
ATOM 962 N N . ASP A 1 117 ? -16.864 7.729 -1.501 1.00 91.12 117 ASP A N 1
ATOM 963 C CA . ASP A 1 117 ? -17.285 7.414 -2.871 1.00 91.12 117 ASP A CA 1
ATOM 964 C C . ASP A 1 117 ? -16.445 8.180 -3.909 1.00 91.12 117 ASP A C 1
ATOM 966 O O . ASP A 1 117 ? -16.026 7.623 -4.926 1.00 91.12 117 ASP A O 1
ATOM 970 N N . ARG A 1 118 ? -16.107 9.445 -3.627 1.00 89.31 118 ARG A N 1
ATOM 971 C CA . ARG A 1 118 ? -15.238 10.258 -4.490 1.00 89.31 118 ARG A CA 1
ATOM 972 C C . ARG A 1 118 ? -13.814 9.707 -4.582 1.00 89.31 118 ARG A C 1
ATOM 974 O O . ARG A 1 118 ? -13.256 9.667 -5.677 1.00 89.31 118 ARG A O 1
ATOM 981 N N . ILE A 1 119 ? -13.205 9.325 -3.458 1.00 89.88 119 ILE A N 1
ATOM 982 C CA . ILE A 1 119 ? -11.840 8.771 -3.445 1.00 89.88 119 ILE A CA 1
ATOM 983 C C . ILE A 1 119 ? -11.829 7.412 -4.144 1.00 89.88 119 ILE A C 1
ATOM 985 O O . ILE A 1 119 ? -10.948 7.158 -4.962 1.00 89.88 119 ILE A O 1
ATOM 989 N N . ARG A 1 120 ? -12.845 6.581 -3.897 1.00 91.12 120 ARG A N 1
ATOM 990 C CA . ARG A 1 120 ? -13.033 5.300 -4.574 1.00 91.12 120 ARG A CA 1
ATOM 991 C C . ARG A 1 120 ? -13.105 5.473 -6.090 1.00 91.12 120 ARG A C 1
ATOM 993 O O . ARG A 1 120 ? -12.354 4.841 -6.826 1.00 91.12 120 ARG A O 1
ATOM 1000 N N . GLN A 1 121 ? -13.940 6.402 -6.556 1.00 88.62 121 GLN A N 1
ATOM 1001 C CA . GLN A 1 121 ? -14.067 6.707 -7.979 1.00 88.62 121 GLN A CA 1
ATOM 1002 C C . GLN A 1 121 ? -12.760 7.249 -8.573 1.00 88.62 121 GLN A C 1
ATOM 1004 O O . GLN A 1 121 ? -12.401 6.894 -9.698 1.00 88.62 121 GLN A O 1
ATOM 1009 N N . TYR A 1 122 ? -12.034 8.090 -7.830 1.00 85.88 122 TYR A N 1
ATOM 1010 C CA . TYR A 1 122 ? -10.720 8.574 -8.247 1.00 85.88 122 TYR A CA 1
ATOM 1011 C C . TYR A 1 122 ? -9.742 7.413 -8.447 1.00 85.88 122 TYR A C 1
ATOM 1013 O O . TYR A 1 122 ? -9.169 7.310 -9.525 1.00 85.88 122 TYR A O 1
ATOM 1021 N N . ILE A 1 123 ? -9.593 6.520 -7.463 1.00 87.38 123 ILE A N 1
ATOM 1022 C CA . ILE A 1 123 ? -8.677 5.370 -7.548 1.00 87.38 123 ILE A CA 1
ATOM 1023 C C . ILE A 1 123 ? -9.048 4.480 -8.736 1.00 87.38 123 ILE A C 1
ATOM 1025 O O . ILE A 1 123 ? -8.186 4.166 -9.554 1.00 87.38 123 ILE A O 1
ATOM 1029 N N . LYS A 1 124 ? -10.337 4.158 -8.881 1.00 87.00 124 LYS A N 1
ATOM 1030 C CA . LYS A 1 124 ? -10.848 3.310 -9.962 1.00 87.00 124 LYS A CA 1
ATOM 1031 C C . LYS A 1 124 ? -10.566 3.874 -11.360 1.00 87.00 124 LYS A C 1
ATOM 1033 O O . LYS A 1 124 ? -10.263 3.122 -12.279 1.00 87.00 124 LYS A O 1
ATOM 1038 N N . THR A 1 125 ? -10.668 5.194 -11.533 1.00 84.19 125 THR A N 1
ATOM 1039 C CA . THR A 1 125 ? -10.499 5.860 -12.842 1.00 84.19 125 THR A CA 1
ATOM 1040 C C . THR A 1 125 ? -9.090 6.394 -13.092 1.00 84.19 125 THR A C 1
ATOM 1042 O O . THR A 1 125 ? -8.775 6.800 -14.212 1.00 84.19 125 THR A O 1
ATOM 1045 N N . ASN A 1 126 ? -8.217 6.393 -12.080 1.00 76.88 126 ASN A N 1
ATOM 1046 C CA . ASN A 1 126 ? -6.856 6.909 -12.203 1.00 76.88 126 ASN A CA 1
ATOM 1047 C C . ASN A 1 126 ? -6.021 6.200 -13.287 1.00 76.88 126 ASN A C 1
ATOM 1049 O O . ASN A 1 126 ? -5.363 6.906 -14.055 1.00 76.88 126 ASN A O 1
ATOM 1053 N N . PRO A 1 127 ? -6.095 4.863 -13.448 1.00 77.31 127 PRO A N 1
ATOM 1054 C CA . PRO A 1 127 ? -5.387 4.172 -14.522 1.00 77.31 127 PRO A CA 1
ATOM 1055 C C . PRO A 1 127 ? -5.657 4.726 -15.925 1.00 77.31 127 PRO A C 1
ATOM 1057 O O . PRO A 1 127 ? -4.745 4.839 -16.741 1.00 77.31 127 PRO A O 1
ATOM 1060 N N . GLU A 1 128 ? -6.903 5.114 -16.203 1.00 72.62 128 GLU A N 1
ATOM 1061 C CA . GLU A 1 128 ? -7.325 5.648 -17.503 1.00 72.62 128 GLU A CA 1
ATOM 1062 C C . GLU A 1 128 ? -6.846 7.089 -17.709 1.00 72.62 128 GLU A C 1
ATOM 1064 O O . GLU A 1 128 ? -6.509 7.496 -18.820 1.00 72.62 128 GLU A O 1
ATOM 1069 N N . ARG A 1 129 ? -6.769 7.856 -16.618 1.00 67.06 129 ARG A N 1
ATOM 1070 C CA . ARG A 1 129 ? -6.371 9.270 -16.624 1.00 67.06 129 ARG A CA 1
ATOM 1071 C C . ARG A 1 129 ? -4.862 9.477 -16.538 1.00 67.06 129 ARG A C 1
ATOM 1073 O O . ARG A 1 129 ? -4.403 10.604 -16.711 1.00 67.06 129 ARG A O 1
ATOM 1080 N N . TRP A 1 130 ? -4.089 8.408 -16.337 1.00 65.56 130 TRP A N 1
ATOM 1081 C CA . TRP A 1 130 ? -2.646 8.468 -16.107 1.00 65.56 130 TRP A CA 1
ATOM 1082 C C . TRP A 1 130 ? -1.870 9.208 -17.193 1.00 65.56 130 TRP A C 1
ATOM 1084 O O . TRP A 1 130 ? -1.002 10.012 -16.878 1.00 65.56 130 TRP A O 1
ATOM 1094 N N . LYS A 1 131 ? -2.211 8.999 -18.471 1.00 61.50 131 LYS A N 1
ATOM 1095 C CA . LYS A 1 131 ? -1.535 9.662 -19.604 1.00 61.50 131 LYS A CA 1
ATOM 1096 C C . LYS A 1 131 ? -1.710 11.187 -19.617 1.00 61.50 131 LYS A C 1
ATOM 1098 O O . LYS A 1 131 ? -0.955 11.876 -20.288 1.00 61.50 131 LYS A O 1
ATOM 1103 N N . THR A 1 132 ? -2.709 11.698 -18.902 1.00 62.50 132 THR A N 1
ATOM 1104 C CA . THR A 1 132 ? -3.063 13.124 -18.821 1.00 62.50 132 THR A CA 1
ATOM 1105 C C . THR A 1 132 ? -2.870 13.705 -17.419 1.00 62.50 132 THR A C 1
ATOM 1107 O O . THR A 1 132 ? -3.208 14.861 -17.178 1.00 62.50 132 THR A O 1
ATOM 11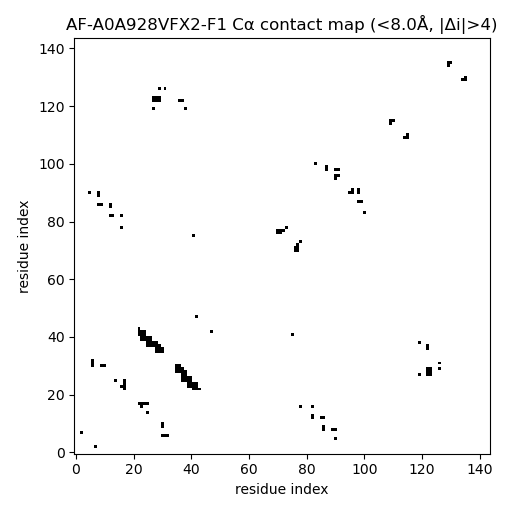10 N N . ASP A 1 133 ? -2.372 12.906 -16.472 1.00 58.69 133 ASP A N 1
ATOM 1111 C CA . ASP A 1 133 ? -2.245 13.308 -15.076 1.00 58.69 133 ASP A CA 1
ATOM 1112 C C . ASP A 1 133 ? -1.000 14.186 -14.863 1.00 58.69 133 ASP A C 1
ATOM 1114 O O . ASP A 1 133 ? 0.061 13.959 -15.440 1.00 58.69 133 ASP A O 1
ATOM 1118 N N . LYS A 1 134 ? -1.103 15.182 -13.980 1.00 54.12 134 LYS A N 1
ATOM 1119 C CA . LYS A 1 134 ? -0.004 16.086 -13.595 1.00 54.12 134 LYS A CA 1
ATOM 1120 C C . LYS A 1 134 ? 1.215 15.375 -12.982 1.00 54.12 134 LYS A C 1
ATOM 1122 O O . LYS A 1 134 ? 2.288 15.971 -12.897 1.00 54.12 134 LYS A O 1
ATOM 1127 N N . PHE A 1 135 ? 1.064 14.128 -12.529 1.00 53.56 135 PHE A N 1
ATOM 1128 C CA . PHE A 1 135 ? 2.148 13.275 -12.033 1.00 53.56 135 PHE A CA 1
ATOM 1129 C C . PHE A 1 135 ? 2.748 12.355 -13.108 1.00 53.56 135 PHE A C 1
ATOM 1131 O O . PHE A 1 135 ? 3.685 11.604 -12.810 1.00 53.56 135 PHE A O 1
ATOM 1138 N N . PHE A 1 136 ? 2.267 12.431 -14.354 1.00 51.41 136 PHE A N 1
ATOM 1139 C CA . PHE A 1 136 ? 2.878 11.779 -15.507 1.00 51.41 136 PHE A CA 1
ATOM 1140 C C . PHE A 1 136 ? 4.231 12.433 -15.817 1.00 51.41 136 PHE A C 1
ATOM 1142 O O . PHE A 1 136 ? 4.341 13.393 -16.575 1.00 51.41 136 PHE A O 1
ATOM 1149 N N . LYS A 1 137 ? 5.295 11.919 -15.198 1.00 47.09 137 LYS A N 1
ATOM 1150 C CA . LYS A 1 137 ? 6.673 12.215 -15.594 1.00 47.09 137 LYS A CA 1
ATOM 1151 C C . LYS A 1 137 ? 7.197 11.030 -16.394 1.00 47.09 137 LYS A C 1
ATOM 1153 O O . LYS A 1 137 ? 7.611 10.034 -15.804 1.00 47.09 137 LYS A O 1
ATOM 1158 N N . MET A 1 138 ? 7.205 11.129 -17.725 1.00 46.00 138 MET A N 1
ATOM 1159 C CA . MET A 1 138 ? 8.132 10.306 -18.506 1.00 46.00 138 MET A CA 1
ATOM 1160 C C . MET A 1 138 ? 9.540 10.710 -18.068 1.00 46.00 138 MET A C 1
ATOM 1162 O O . MET A 1 138 ? 9.906 11.881 -18.176 1.00 46.00 138 MET A O 1
ATOM 1166 N N . LYS A 1 139 ? 10.329 9.771 -17.531 1.00 37.69 139 LYS A N 1
ATOM 1167 C CA . LYS A 1 139 ? 11.779 9.986 -17.502 1.00 37.69 139 LYS A CA 1
ATOM 1168 C C . LYS A 1 139 ? 12.205 10.146 -18.967 1.00 37.69 139 LYS A C 1
ATOM 1170 O O . LYS A 1 139 ? 11.807 9.296 -19.768 1.00 37.69 139 LYS A O 1
ATOM 1175 N N . PRO A 1 140 ? 12.944 11.204 -19.346 1.00 36.62 140 PRO A N 1
ATOM 1176 C CA . PRO A 1 140 ? 13.520 11.248 -20.677 1.00 36.62 140 PRO A CA 1
ATOM 1177 C C . PRO A 1 140 ? 14.390 10.001 -20.827 1.00 36.62 140 PRO A C 1
ATOM 1179 O O . PRO A 1 140 ? 15.200 9.691 -19.950 1.00 36.62 140 PRO A O 1
ATOM 1182 N N . ILE A 1 141 ? 14.161 9.258 -21.906 1.00 40.34 141 ILE A N 1
ATOM 1183 C CA . ILE A 1 141 ? 15.113 8.262 -22.381 1.00 40.34 141 ILE A CA 1
ATOM 1184 C C . ILE A 1 141 ? 16.401 9.058 -22.585 1.00 40.34 141 ILE A C 1
ATOM 1186 O O . ILE A 1 141 ? 16.417 9.985 -23.393 1.00 40.34 141 ILE A O 1
ATOM 1190 N N . GLN A 1 142 ? 17.433 8.794 -21.783 1.00 37.62 142 GLN A N 1
ATOM 1191 C CA . GLN A 1 142 ? 18.752 9.319 -22.100 1.00 37.62 142 GLN A CA 1
ATOM 1192 C C . GLN A 1 142 ? 19.178 8.606 -23.379 1.00 37.62 142 GLN A C 1
ATOM 1194 O O . GLN A 1 142 ? 19.502 7.421 -23.359 1.00 37.62 142 GLN A O 1
ATOM 1199 N N . SER A 1 143 ? 19.042 9.306 -24.501 1.00 38.66 143 SER A N 1
ATOM 1200 C CA . SER A 1 143 ? 19.659 8.919 -25.759 1.00 38.66 143 SER A CA 1
ATOM 1201 C C . SER A 1 143 ? 21.172 8.945 -25.546 1.00 38.66 143 SER A C 1
ATOM 1203 O O . SER A 1 143 ? 21.692 9.972 -25.104 1.00 38.66 143 SER A O 1
ATOM 1205 N N . ASN A 1 144 ? 21.827 7.809 -25.798 1.00 40.62 144 ASN A N 1
ATOM 1206 C CA . ASN A 1 144 ? 23.285 7.702 -25.900 1.00 40.62 144 ASN A CA 1
ATOM 1207 C C . ASN A 1 144 ? 23.848 8.673 -26.941 1.00 40.62 144 ASN A C 1
ATOM 1209 O O . ASN A 1 144 ? 23.169 8.867 -27.977 1.00 40.62 144 ASN A O 1
#

Radius of gyration: 18.56 Å; Cα contacts (8 Å, |Δi|>4): 87; chains: 1; bounding box: 49×29×52 Å

Nearest PDB structures (foldseek):
  5x11-assembly4_H  TM=2.136E-01  e=8.251E+00  Bacillus spizizenii str. W23

Solvent-accessible surface area (backbone atoms only — not comparable to full-atom values): 9453 Å² total; per-residue (Å²): 137,84,69,52,77,65,45,48,46,49,54,51,50,54,60,46,46,35,73,80,30,85,48,38,44,77,58,59,60,44,80,52,101,89,50,73,51,70,45,73,46,76,61,51,74,71,60,60,60,59,68,71,55,92,82,73,97,68,96,75,75,87,81,75,79,83,70,82,92,65,72,52,86,91,34,70,67,44,52,53,51,50,48,52,49,54,38,52,55,57,39,42,75,69,74,45,71,86,69,75,77,72,94,71,81,90,85,78,89,74,89,48,70,71,56,43,54,51,51,45,52,46,50,74,47,40,77,79,44,41,93,77,37,94,80,60,70,79,75,77,80,82,76,129

pLDDT: mean 78.14, std 21.26, range [36.03, 97.94]